Protein AF-A0A538LE32-F1 (afdb_monomer)

Secondary structure (DSSP, 8-state):
-HHHHHHHHHHHHHHHHHHHHHHHTTSS-SSTTTT-HHHHHHHHHHHHHHHHHHHHHHHHHTT--

Foldseek 3Di:
DVLVVLLVQLVVLLVQLVQLLCQCCQVDDDDPSHVNVVSNVSSVVSNVVSVVSNVVSVVVVVPPD

Mean predicted aligned error: 4.59 Å

Sequence (65 aa):
MLRGAAGGLGLVCVLAGAVFFGQGIGAIGGSFMTGKREWAVIGALLVAAGLALLAAARFRDRRVP

Radius of gyration: 14.24 Å; Cα contacts (8 Å, |Δi|>4): 92; chains: 1; bounding box: 27×19×45 Å

Solvent-accessible surface area (backbone atoms only — not comparable to full-atom values): 3243 Å² total; per-residue (Å²): 114,71,68,61,50,44,37,51,50,10,52,50,31,31,54,54,10,49,51,33,22,32,13,8,72,48,78,37,77,93,57,98,48,41,60,32,64,69,32,25,54,53,7,51,51,32,27,53,50,9,50,50,37,37,50,52,45,56,56,55,60,71,71,61,129

pLDDT: mean 90.02, std 12.94, range [52.28, 98.56]

Nearest PDB structures (foldseek):
  5wbx-assembly1_B  TM=8.406E-01  e=6.120E+00  Homo sapiens

Structure (mmCIF, N/CA/C/O backbone):
data_AF-A0A538LE32-F1
#
_entry.id   AF-A0A538LE32-F1
#
loop_
_atom_site.group_PDB
_atom_site.id
_atom_site.type_symbol
_atom_site.label_atom_id
_atom_site.label_alt_id
_atom_site.label_comp_id
_atom_site.label_asym_id
_atom_site.label_entity_id
_atom_site.label_seq_id
_atom_site.pdbx_PDB_ins_code
_atom_site.Cartn_x
_atom_site.Cartn_y
_atom_site.Cartn_z
_atom_site.occupancy
_atom_site.B_iso_or_equiv
_atom_site.auth_seq_id
_atom_site.auth_comp_id
_atom_site.auth_asym_id
_atom_site.auth_atom_id
_atom_site.pdbx_PDB_model_num
ATOM 1 N N . MET A 1 1 ? 16.798 -12.164 -14.432 1.00 53.59 1 MET A N 1
ATOM 2 C CA . MET A 1 1 ? 16.368 -12.494 -13.053 1.00 53.59 1 MET A CA 1
ATOM 3 C C . MET A 1 1 ? 16.050 -11.243 -12.222 1.00 53.59 1 MET A C 1
ATOM 5 O O . MET A 1 1 ? 14.915 -11.135 -11.780 1.00 53.59 1 MET A O 1
ATOM 9 N N . LEU A 1 2 ? 16.942 -10.240 -12.101 1.00 60.41 2 LEU A N 1
ATOM 10 C CA . LEU A 1 2 ? 16.651 -9.005 -11.330 1.00 60.41 2 LEU A CA 1
ATOM 11 C C . LEU A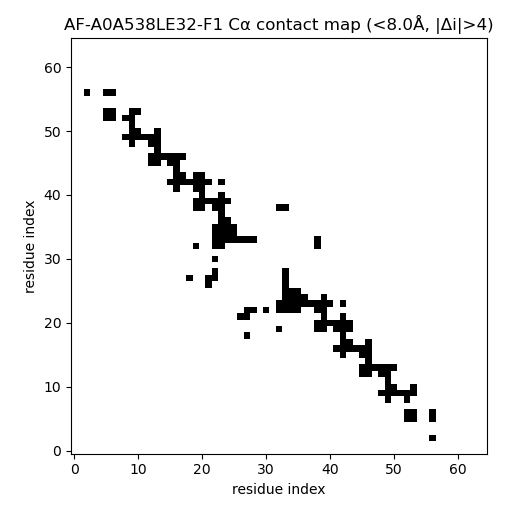 1 2 ? 15.427 -8.182 -11.808 1.0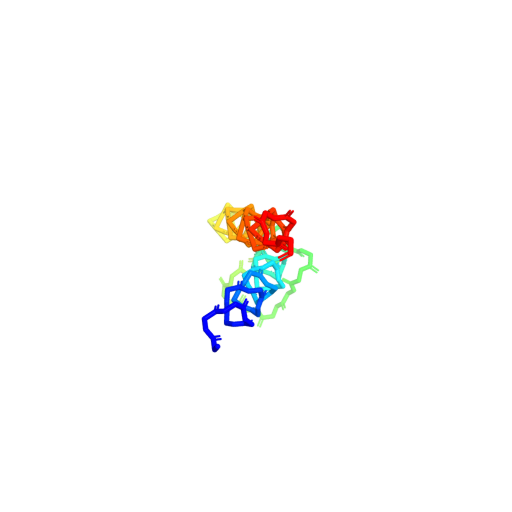0 60.41 2 LEU A C 1
ATOM 13 O O . LEU A 1 2 ? 14.780 -7.534 -10.991 1.00 60.41 2 LEU A O 1
ATOM 17 N N . ARG A 1 3 ? 15.087 -8.207 -13.108 1.00 61.09 3 ARG A N 1
ATOM 18 C CA . ARG A 1 3 ? 13.965 -7.431 -13.695 1.00 61.09 3 ARG A CA 1
ATOM 19 C C . ARG A 1 3 ? 12.599 -7.838 -13.123 1.00 61.09 3 ARG A C 1
ATOM 21 O O . ARG A 1 3 ? 11.834 -6.978 -12.703 1.00 61.09 3 ARG A O 1
ATOM 28 N N . GLY A 1 4 ? 12.331 -9.146 -13.059 1.00 66.25 4 GLY A N 1
ATOM 29 C CA . GLY A 1 4 ? 11.098 -9.685 -12.474 1.00 66.25 4 GLY A CA 1
ATOM 30 C C . GLY A 1 4 ? 11.049 -9.514 -10.956 1.00 66.25 4 GLY A C 1
ATOM 31 O O . GLY A 1 4 ? 9.993 -9.211 -10.410 1.00 66.25 4 GLY A O 1
ATOM 32 N N . ALA A 1 5 ? 12.202 -9.613 -10.285 1.00 75.81 5 ALA A N 1
ATOM 33 C CA . ALA A 1 5 ? 12.297 -9.432 -8.839 1.00 75.81 5 ALA A CA 1
ATOM 34 C C . ALA A 1 5 ? 11.941 -8.001 -8.399 1.00 75.81 5 ALA A C 1
ATOM 36 O O . ALA A 1 5 ? 11.207 -7.837 -7.432 1.00 75.81 5 ALA A O 1
ATOM 37 N N . ALA A 1 6 ? 12.390 -6.967 -9.124 1.00 81.44 6 ALA A N 1
ATOM 38 C CA . ALA A 1 6 ? 12.060 -5.575 -8.799 1.00 81.44 6 ALA A CA 1
ATOM 39 C C . ALA A 1 6 ? 10.567 -5.256 -9.001 1.00 81.44 6 ALA A C 1
ATOM 41 O O . ALA A 1 6 ? 9.966 -4.576 -8.170 1.00 81.44 6 ALA A O 1
ATOM 42 N N . GLY A 1 7 ? 9.959 -5.773 -10.075 1.00 87.75 7 GLY A N 1
ATOM 43 C CA . GLY A 1 7 ? 8.520 -5.636 -10.313 1.00 87.75 7 GL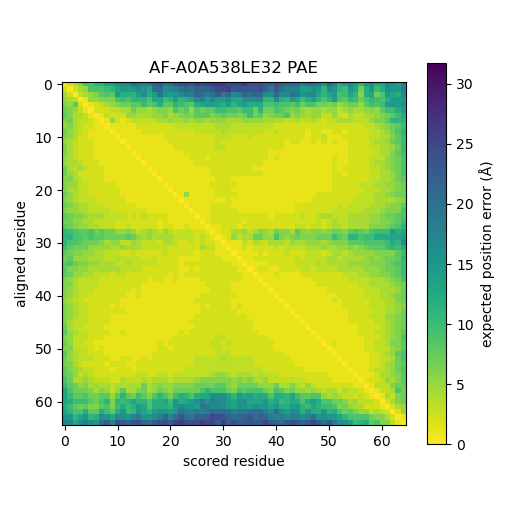Y A CA 1
ATOM 44 C C . GLY A 1 7 ? 7.685 -6.383 -9.270 1.00 87.75 7 GLY A C 1
ATOM 45 O O . GLY A 1 7 ? 6.758 -5.814 -8.699 1.00 87.75 7 GLY A O 1
ATOM 46 N N . GLY A 1 8 ? 8.058 -7.629 -8.966 1.00 90.88 8 GLY A N 1
ATOM 47 C CA . GLY A 1 8 ? 7.411 -8.431 -7.928 1.00 90.88 8 GLY A CA 1
ATOM 48 C C . GLY A 1 8 ? 7.518 -7.792 -6.543 1.00 90.88 8 GLY A C 1
ATOM 49 O O . GLY A 1 8 ? 6.512 -7.669 -5.850 1.00 90.88 8 GLY A O 1
ATOM 50 N N . LEU A 1 9 ? 8.704 -7.305 -6.166 1.00 93.62 9 LEU A N 1
ATOM 51 C CA . LEU A 1 9 ? 8.913 -6.595 -4.903 1.00 93.62 9 LEU A CA 1
ATOM 52 C C . LEU A 1 9 ? 8.065 -5.321 -4.828 1.00 93.62 9 LEU A C 1
ATOM 54 O O . LEU A 1 9 ? 7.412 -5.084 -3.818 1.00 93.62 9 LEU A O 1
ATOM 58 N N . GLY A 1 10 ? 8.021 -4.537 -5.911 1.00 94.62 10 GLY A N 1
ATOM 59 C CA . GLY A 1 10 ? 7.176 -3.348 -5.990 1.00 94.62 10 GLY A CA 1
ATOM 60 C C . GLY A 1 10 ? 5.695 -3.668 -5.774 1.00 94.62 10 GLY A C 1
ATOM 61 O O . GLY A 1 10 ? 5.034 -2.996 -4.985 1.00 94.62 10 GLY A O 1
ATOM 62 N N . LEU A 1 11 ? 5.1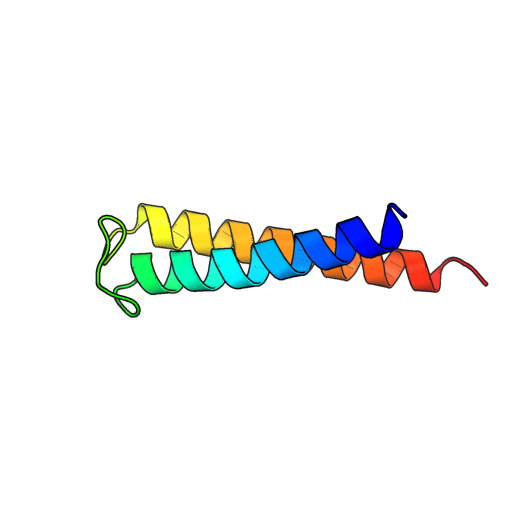90 -4.734 -6.402 1.00 95.88 11 LEU A N 1
ATOM 63 C CA . LEU A 1 11 ? 3.808 -5.184 -6.223 1.00 95.88 11 LEU A CA 1
ATOM 64 C C . LEU A 1 11 ? 3.526 -5.616 -4.777 1.00 95.88 11 LEU A C 1
ATOM 66 O O . LEU A 1 11 ? 2.518 -5.207 -4.204 1.00 95.88 11 LEU A O 1
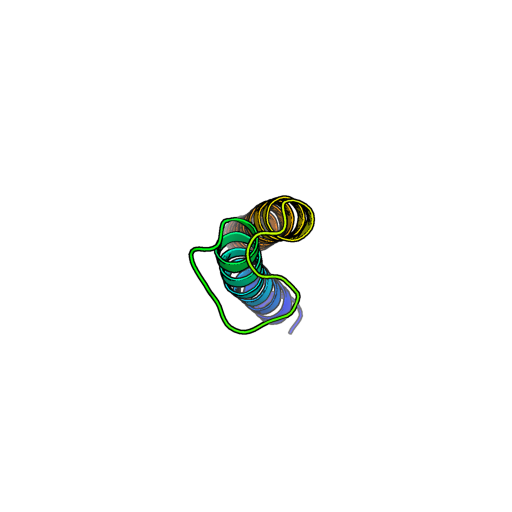ATOM 70 N N . VAL A 1 12 ? 4.427 -6.392 -4.168 1.00 97.56 12 VAL A N 1
ATOM 71 C CA . VAL A 1 12 ? 4.300 -6.820 -2.766 1.00 97.56 12 VAL A CA 1
ATOM 72 C C . VAL A 1 12 ? 4.27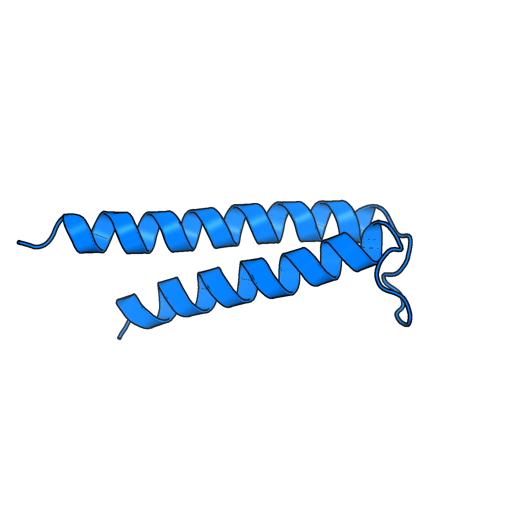9 -5.614 -1.827 1.00 97.56 12 VAL A C 1
ATOM 74 O O . VAL A 1 12 ? 3.422 -5.554 -0.949 1.00 97.56 12 VAL A O 1
ATOM 77 N N . CYS A 1 13 ? 5.156 -4.627 -2.033 1.00 97.75 13 CYS A N 1
ATOM 78 C CA . CYS A 1 13 ? 5.163 -3.395 -1.246 1.00 97.75 13 CYS A CA 1
ATOM 79 C C . CYS A 1 13 ? 3.837 -2.630 -1.361 1.00 97.75 13 CYS A C 1
ATOM 81 O O . CYS A 1 13 ? 3.308 -2.187 -0.346 1.00 97.75 13 CYS A O 1
ATOM 83 N N . VAL A 1 14 ? 3.263 -2.511 -2.564 1.00 98.25 14 VAL A N 1
ATOM 84 C CA . VAL A 1 14 ? 1.963 -1.842 -2.747 1.00 98.25 14 VAL A CA 1
ATOM 85 C C . VAL A 1 14 ? 0.853 -2.573 -1.997 1.00 98.25 14 VAL A C 1
ATOM 87 O O . VAL A 1 14 ? 0.097 -1.940 -1.264 1.00 98.25 14 VAL A O 1
ATOM 90 N N . LEU A 1 15 ? 0.763 -3.896 -2.140 1.00 98.31 15 LEU A N 1
ATOM 91 C CA . LEU A 1 15 ? -0.296 -4.680 -1.501 1.00 98.31 15 LEU A CA 1
ATOM 92 C C . LEU A 1 15 ? -0.159 -4.685 0.026 1.00 98.31 15 LEU A C 1
ATOM 94 O O . LEU A 1 15 ? -1.124 -4.397 0.732 1.00 98.31 15 LEU A O 1
ATOM 98 N N . ALA A 1 16 ? 1.044 -4.946 0.541 1.00 98.00 16 ALA A N 1
ATOM 99 C CA . ALA A 1 16 ? 1.311 -4.908 1.976 1.00 98.00 16 ALA A CA 1
ATOM 100 C C . ALA A 1 16 ? 1.082 -3.502 2.552 1.00 98.00 16 ALA A C 1
ATOM 102 O O . ALA A 1 16 ? 0.452 -3.352 3.598 1.00 98.00 16 ALA A O 1
ATOM 103 N N . GLY A 1 17 ? 1.529 -2.464 1.841 1.00 98.19 17 GLY A N 1
ATOM 104 C CA . GLY A 1 17 ? 1.343 -1.074 2.238 1.00 98.19 17 GLY A CA 1
ATOM 105 C C . GLY A 1 17 ? -0.128 -0.674 2.294 1.00 98.19 17 GLY A C 1
ATOM 106 O O . GLY A 1 17 ? -0.547 -0.041 3.260 1.00 98.19 17 GLY A O 1
ATOM 107 N N . ALA A 1 18 ? -0.936 -1.100 1.319 1.00 98.38 18 ALA A N 1
ATOM 108 C CA . ALA A 1 18 ? -2.375 -0.852 1.309 1.00 98.38 18 ALA A CA 1
ATOM 109 C C . ALA A 1 18 ? -3.076 -1.519 2.502 1.00 98.38 18 ALA A C 1
ATOM 111 O O . ALA A 1 18 ? -3.922 -0.896 3.145 1.00 98.38 18 ALA A O 1
ATOM 112 N N . VAL A 1 19 ? -2.683 -2.750 2.848 1.00 98.25 19 VAL A N 1
ATOM 113 C CA . VAL A 1 19 ? -3.197 -3.441 4.038 1.00 98.25 19 VAL A CA 1
ATOM 114 C C . VAL A 1 19 ? -2.802 -2.691 5.309 1.00 98.25 19 VAL A C 1
ATOM 116 O O . VAL A 1 19 ? -3.660 -2.439 6.148 1.00 98.25 19 VAL A O 1
ATOM 119 N N . PHE A 1 20 ? -1.538 -2.290 5.457 1.00 98.19 20 PHE A N 1
ATOM 120 C CA . PHE A 1 20 ? -1.069 -1.579 6.653 1.00 98.19 20 PHE A CA 1
ATOM 121 C C . PHE A 1 20 ? -1.751 -0.219 6.796 1.00 98.19 20 PHE A C 1
ATOM 123 O O . PHE A 1 20 ? -2.176 0.142 7.892 1.00 98.19 20 PHE A O 1
ATOM 130 N N . PHE A 1 21 ? -1.932 0.490 5.679 1.00 98.31 21 PHE A N 1
ATOM 131 C CA . PHE A 1 21 ? -2.665 1.746 5.641 1.00 98.31 21 PHE A CA 1
ATOM 132 C C . PHE A 1 21 ? -4.113 1.549 6.089 1.00 98.31 21 PHE A C 1
ATOM 134 O O . PHE A 1 21 ? -4.565 2.215 7.019 1.00 98.31 21 PHE A O 1
ATOM 141 N N . GLY A 1 22 ? -4.806 0.583 5.475 1.00 98.00 22 GLY A N 1
ATOM 142 C CA . GLY A 1 22 ? -6.177 0.214 5.812 1.00 98.00 22 GLY A CA 1
ATOM 143 C C . GLY A 1 22 ? -6.333 -0.179 7.279 1.00 98.00 22 GLY A C 1
ATOM 144 O O . GLY A 1 22 ? -7.296 0.228 7.925 1.00 98.00 22 GLY A O 1
ATOM 145 N N . GLN A 1 23 ? -5.365 -0.906 7.839 1.00 98.31 23 GLN A N 1
ATOM 146 C CA . GLN A 1 23 ? -5.356 -1.231 9.263 1.00 98.31 23 GLN A CA 1
ATOM 147 C C . GLN A 1 23 ? -5.148 0.013 10.128 1.00 98.31 23 GLN A C 1
ATOM 149 O O . GLN A 1 23 ? -5.923 0.249 11.053 1.00 98.31 23 GLN A O 1
ATOM 154 N N . GLY A 1 24 ? -4.181 0.868 9.796 1.00 97.94 24 GLY A N 1
ATOM 155 C CA . GLY A 1 24 ? -3.899 2.076 10.566 1.00 97.94 24 GLY A CA 1
ATOM 156 C C . GLY A 1 24 ? -5.060 3.071 10.618 1.00 97.94 24 GLY A C 1
ATOM 157 O O . GLY A 1 24 ? -5.297 3.674 11.664 1.00 97.94 24 GLY A O 1
ATOM 158 N N . ILE A 1 25 ? -5.835 3.195 9.533 1.00 98.00 25 ILE A N 1
ATOM 159 C CA . ILE A 1 25 ? -7.055 4.025 9.510 1.00 98.00 25 ILE A CA 1
ATOM 160 C C . ILE A 1 25 ? -8.289 3.326 10.102 1.00 98.00 25 ILE A C 1
ATOM 162 O O . ILE A 1 25 ? -9.346 3.941 10.205 1.00 98.00 25 ILE A O 1
ATOM 166 N N . GLY A 1 26 ? -8.178 2.049 10.477 1.00 96.50 26 GLY A N 1
ATOM 167 C CA . GLY A 1 26 ? -9.275 1.268 11.054 1.00 96.50 26 GLY A CA 1
ATOM 168 C C . GLY A 1 26 ? -10.254 0.669 10.039 1.00 96.50 26 GLY A C 1
ATOM 169 O O . GLY A 1 26 ? -11.267 0.111 10.446 1.00 96.50 26 GLY A O 1
ATOM 170 N N . ALA A 1 27 ? -9.960 0.737 8.738 1.00 97.38 27 ALA A N 1
ATOM 171 C CA . ALA A 1 27 ? -10.761 0.098 7.691 1.00 97.38 27 ALA A CA 1
ATOM 172 C C . ALA A 1 27 ? -10.574 -1.431 7.656 1.00 97.38 27 ALA A C 1
ATOM 174 O O . ALA A 1 27 ? -11.469 -2.154 7.227 1.00 97.38 27 ALA A O 1
ATOM 175 N N . ILE A 1 28 ? -9.415 -1.924 8.110 1.00 96.38 28 ILE A N 1
ATOM 176 C CA . ILE A 1 28 ? -9.105 -3.354 8.229 1.00 96.38 28 ILE A CA 1
ATOM 177 C C . ILE A 1 28 ? -8.828 -3.676 9.707 1.00 96.38 28 ILE A C 1
ATOM 179 O O . ILE A 1 28 ? -7.929 -3.113 10.333 1.00 96.38 28 ILE A O 1
ATOM 183 N N . GLY A 1 29 ? -9.637 -4.567 10.281 1.00 92.75 29 GLY A N 1
ATOM 184 C CA . GLY A 1 29 ? -9.584 -4.943 11.696 1.00 92.75 29 GLY A CA 1
ATOM 185 C C . GLY A 1 29 ? -8.870 -6.268 11.973 1.00 92.75 29 GLY A C 1
ATOM 186 O O . GLY A 1 29 ? -8.493 -6.989 11.052 1.00 92.75 29 GLY A O 1
ATOM 187 N N . GLY A 1 30 ? -8.751 -6.616 13.259 1.00 93.94 30 GLY A N 1
ATOM 188 C CA . GLY A 1 30 ? -8.360 -7.962 13.704 1.00 93.94 30 GLY A CA 1
ATOM 189 C C . GLY A 1 30 ? -6.884 -8.145 14.057 1.00 93.94 30 GLY A C 1
ATOM 190 O O . GLY A 1 30 ? -6.452 -9.275 14.263 1.00 93.94 30 GLY A O 1
ATOM 191 N N . SER A 1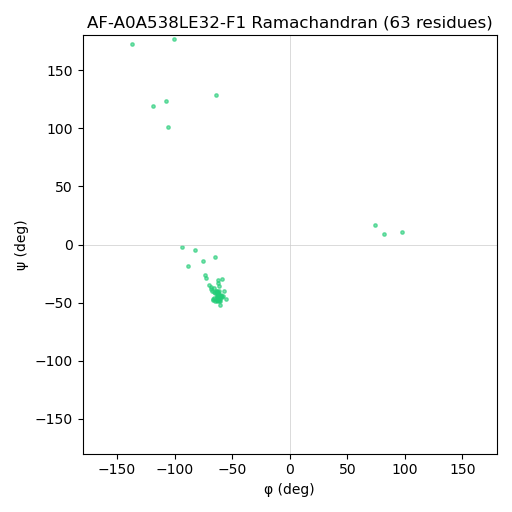 31 ? -6.106 -7.063 14.153 1.00 92.75 31 SER A N 1
ATOM 192 C CA . SER A 1 31 ? -4.702 -7.125 14.570 1.00 92.75 31 SER A CA 1
ATOM 193 C C . SER A 1 31 ? -4.340 -6.002 15.551 1.00 92.75 31 SER A C 1
ATOM 195 O O . SER A 1 31 ? -5.107 -5.066 15.774 1.00 92.75 31 SER A O 1
ATOM 197 N N . PHE A 1 32 ? -3.125 -6.065 16.099 1.00 93.81 32 PHE A N 1
ATOM 198 C CA . PHE A 1 32 ? -2.542 -5.016 16.944 1.00 93.81 32 PHE A CA 1
ATOM 199 C C . PHE A 1 32 ? -2.298 -3.682 16.207 1.00 93.81 32 PHE A C 1
ATOM 201 O O . PHE A 1 32 ? -1.986 -2.670 16.836 1.00 93.81 32 PHE A O 1
ATOM 208 N N . MET A 1 33 ? -2.418 -3.676 14.879 1.00 96.00 33 MET A N 1
ATOM 209 C CA . MET A 1 33 ? -2.171 -2.522 14.018 1.00 96.00 33 MET A CA 1
ATOM 210 C C . MET A 1 33 ? -3.422 -1.655 13.821 1.00 96.00 33 MET A C 1
ATOM 212 O O . MET A 1 33 ? -3.315 -0.504 13.399 1.00 96.00 33 MET A O 1
ATOM 216 N N . THR A 1 34 ? -4.609 -2.199 14.100 1.00 97.56 34 THR A N 1
ATOM 217 C CA . THR A 1 34 ? -5.886 -1.556 13.781 1.00 97.56 34 THR A CA 1
ATOM 218 C C . THR A 1 34 ? -6.081 -0.242 14.547 1.00 97.56 34 THR A C 1
ATOM 220 O O . THR A 1 34 ? -5.963 -0.197 15.771 1.00 97.56 34 THR A O 1
ATOM 223 N N . GLY A 1 35 ? -6.414 0.832 13.824 1.00 96.19 35 GLY A N 1
ATOM 224 C CA . GLY A 1 35 ? -6.731 2.151 14.392 1.00 96.19 35 GLY A CA 1
ATOM 225 C C . GLY A 1 35 ? -5.520 2.936 14.911 1.00 96.19 35 GLY A C 1
ATOM 226 O O . GLY A 1 35 ? -5.674 3.875 15.694 1.00 96.19 35 GLY A O 1
ATOM 227 N N . LYS A 1 36 ? -4.306 2.545 14.513 1.00 97.56 36 LYS A N 1
ATOM 228 C CA . LYS A 1 36 ? -3.042 3.167 14.927 1.00 97.56 36 LYS A CA 1
ATOM 229 C C . LYS A 1 36 ? -2.437 3.977 13.779 1.00 97.56 36 LYS A C 1
ATOM 231 O O . LYS 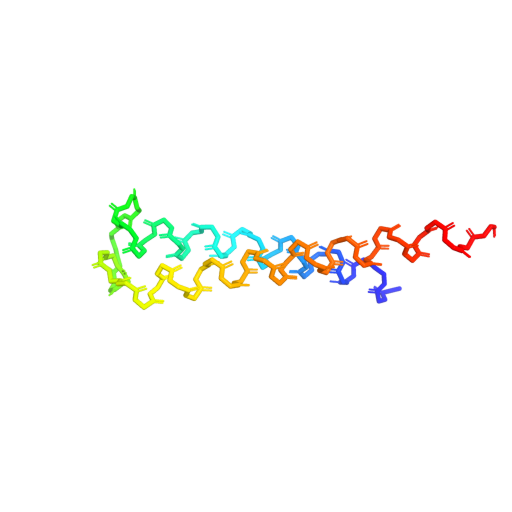A 1 36 ? -2.154 3.449 12.701 1.00 97.56 36 LYS A O 1
ATOM 236 N N . ARG A 1 37 ? -2.195 5.269 14.018 1.00 97.19 37 ARG A N 1
ATOM 237 C CA . ARG A 1 37 ? -1.705 6.218 12.997 1.00 97.19 37 ARG A CA 1
ATOM 238 C C . ARG A 1 37 ? -0.329 5.835 12.458 1.00 97.19 37 ARG A C 1
ATOM 240 O O . ARG A 1 37 ? -0.046 6.082 11.291 1.00 97.19 37 ARG A O 1
ATOM 247 N N . GLU A 1 38 ? 0.496 5.197 13.279 1.00 97.94 38 GLU A N 1
ATOM 248 C CA . GLU A 1 38 ? 1.818 4.690 12.920 1.00 97.94 38 GLU A CA 1
ATOM 249 C C . GLU A 1 38 ? 1.729 3.757 11.707 1.00 97.94 38 GLU A C 1
ATOM 251 O O . GLU A 1 38 ? 2.452 3.932 10.727 1.00 97.94 38 GLU A O 1
ATOM 256 N N . TRP A 1 39 ? 0.774 2.824 11.723 1.00 98.19 39 TRP A N 1
ATOM 257 C CA . TRP A 1 39 ? 0.573 1.874 10.630 1.00 98.19 39 TRP A CA 1
ATOM 258 C C . TRP A 1 39 ? -0.030 2.522 9.385 1.00 98.19 39 TRP A C 1
ATOM 260 O O . TRP A 1 39 ? 0.304 2.114 8.273 1.00 98.19 39 TRP A O 1
ATOM 270 N N . ALA A 1 40 ? -0.822 3.587 9.550 1.00 97.94 40 ALA A N 1
ATOM 271 C CA . ALA A 1 40 ? -1.298 4.386 8.425 1.00 97.94 40 ALA A CA 1
ATOM 272 C C . ALA A 1 40 ? -0.122 5.056 7.697 1.00 97.94 40 ALA A C 1
ATOM 274 O O . ALA A 1 40 ? 0.013 4.934 6.482 1.00 97.94 40 ALA A O 1
ATOM 275 N N . VAL A 1 41 ? 0.785 5.699 8.437 1.00 98.38 41 VAL A N 1
ATOM 276 C CA . VAL A 1 41 ? 1.963 6.357 7.854 1.00 98.38 41 VAL A CA 1
ATOM 277 C C . VAL A 1 41 ? 2.901 5.339 7.203 1.00 98.38 41 VAL A C 1
ATOM 279 O O . VAL A 1 41 ? 3.279 5.515 6.045 1.00 98.38 41 VAL A O 1
ATOM 282 N N . ILE A 1 42 ? 3.231 4.246 7.901 1.00 98.25 42 ILE A N 1
ATOM 283 C CA . ILE A 1 42 ? 4.090 3.179 7.360 1.00 98.25 42 ILE A CA 1
ATOM 284 C C . ILE A 1 42 ? 3.478 2.593 6.083 1.00 98.25 42 ILE A C 1
ATOM 286 O O . ILE A 1 42 ? 4.177 2.434 5.083 1.00 98.25 42 ILE A O 1
ATOM 290 N N . GLY A 1 43 ? 2.172 2.311 6.090 1.00 98.25 43 GLY A N 1
ATOM 291 C CA . GLY A 1 43 ? 1.462 1.785 4.930 1.00 98.25 43 GLY A CA 1
ATOM 292 C C . GLY A 1 43 ? 1.511 2.725 3.728 1.00 98.25 43 GLY A C 1
ATOM 293 O O . GLY A 1 43 ? 1.868 2.295 2.632 1.00 98.25 43 GLY A O 1
ATOM 294 N N . ALA A 1 44 ? 1.242 4.019 3.931 1.00 98.31 44 ALA A N 1
ATOM 295 C CA . ALA A 1 44 ? 1.305 5.023 2.867 1.00 98.31 44 ALA A CA 1
ATOM 296 C C . ALA A 1 44 ? 2.710 5.134 2.251 1.00 98.31 44 ALA A C 1
ATOM 298 O O . ALA A 1 44 ? 2.855 5.155 1.026 1.00 98.31 44 ALA A O 1
ATOM 299 N N . LEU A 1 45 ? 3.752 5.150 3.090 1.00 98.56 45 LEU A N 1
ATOM 300 C CA . LEU A 1 45 ? 5.143 5.175 2.633 1.00 98.56 45 LEU A CA 1
ATOM 301 C C . LEU A 1 45 ? 5.504 3.911 1.843 1.00 98.56 45 LEU A C 1
ATOM 303 O O . LEU A 1 45 ? 6.170 3.997 0.811 1.00 98.56 45 LEU A O 1
ATOM 307 N N . LEU A 1 46 ? 5.034 2.744 2.289 1.00 98.19 46 LEU A N 1
ATOM 308 C CA . LEU A 1 46 ? 5.301 1.474 1.619 1.00 98.19 46 LEU A CA 1
ATOM 309 C C . LEU A 1 46 ? 4.600 1.385 0.253 1.00 98.19 46 LEU A C 1
ATOM 311 O O . LEU A 1 46 ? 5.210 0.920 -0.712 1.00 98.19 46 LEU A O 1
ATOM 315 N N . VAL A 1 47 ? 3.371 1.908 0.136 1.00 98.44 47 VAL A N 1
ATOM 316 C CA . VAL A 1 47 ? 2.682 2.061 -1.158 1.00 98.44 47 VAL A CA 1
ATOM 317 C C . VAL A 1 47 ? 3.477 2.976 -2.086 1.00 98.44 47 VAL A C 1
ATOM 319 O O . VAL A 1 47 ? 3.740 2.602 -3.228 1.00 98.44 47 VAL A O 1
ATOM 322 N N . ALA A 1 48 ? 3.905 4.147 -1.605 1.00 98.31 48 ALA A N 1
ATOM 323 C CA . ALA A 1 48 ? 4.680 5.092 -2.407 1.00 98.31 48 ALA A CA 1
ATOM 324 C C . ALA A 1 48 ? 5.997 4.474 -2.913 1.00 98.31 48 ALA A C 1
ATOM 326 O O . ALA A 1 48 ? 6.317 4.580 -4.099 1.00 98.31 48 ALA A O 1
ATOM 327 N N . ALA A 1 49 ? 6.728 3.766 -2.046 1.00 97.31 49 ALA A N 1
ATOM 328 C CA . ALA A 1 49 ? 7.952 3.058 -2.415 1.00 97.31 49 ALA A CA 1
ATOM 329 C C . ALA A 1 49 ? 7.692 1.945 -3.445 1.00 97.31 49 ALA A C 1
ATOM 331 O O . ALA A 1 49 ? 8.420 1.832 -4.434 1.00 97.31 49 ALA A O 1
ATOM 332 N N . GLY A 1 50 ? 6.631 1.155 -3.261 1.00 97.12 50 GLY A N 1
ATOM 333 C CA . GLY A 1 50 ? 6.240 0.110 -4.205 1.00 97.12 50 GLY A CA 1
ATOM 334 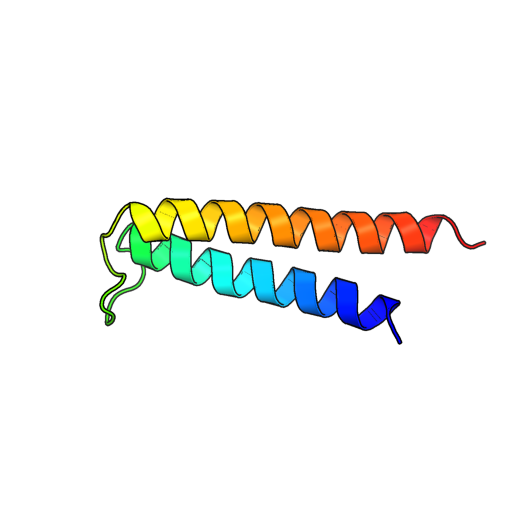C C . GLY A 1 50 ? 5.896 0.665 -5.590 1.00 97.12 50 GLY A C 1
ATOM 335 O O . GLY A 1 50 ? 6.391 0.162 -6.600 1.00 97.12 50 GLY A O 1
ATOM 336 N N . LEU A 1 51 ? 5.131 1.760 -5.651 1.00 96.94 51 LEU A N 1
ATOM 337 C CA . LEU A 1 51 ? 4.821 2.455 -6.904 1.00 96.94 51 LEU A CA 1
ATOM 338 C C . LEU A 1 51 ? 6.081 3.005 -7.581 1.00 96.94 51 LEU A C 1
ATOM 340 O O . LEU A 1 51 ? 6.230 2.866 -8.796 1.00 96.94 51 LEU A O 1
ATOM 344 N N . ALA A 1 52 ? 7.016 3.572 -6.814 1.00 95.50 52 ALA A N 1
ATOM 345 C CA . ALA A 1 52 ? 8.293 4.043 -7.344 1.00 95.50 52 ALA A CA 1
ATOM 346 C C . ALA A 1 52 ? 9.127 2.897 -7.944 1.00 95.50 52 ALA A C 1
ATOM 348 O O . ALA A 1 52 ? 9.687 3.050 -9.032 1.00 95.50 52 ALA A O 1
ATOM 349 N N . LEU A 1 53 ? 9.164 1.729 -7.291 1.00 93.31 53 LEU A N 1
ATOM 350 C CA . LEU A 1 53 ? 9.836 0.532 -7.809 1.00 93.31 53 LEU A CA 1
ATOM 351 C C . LEU A 1 53 ? 9.197 0.034 -9.111 1.00 93.31 53 LEU A C 1
ATOM 353 O O . LEU A 1 53 ? 9.912 -0.235 -10.079 1.00 93.31 53 LEU A O 1
ATOM 357 N N . LEU A 1 54 ? 7.864 -0.037 -9.164 1.00 93.12 54 LEU A N 1
ATOM 358 C CA . LEU A 1 54 ? 7.126 -0.435 -10.367 1.00 93.12 54 LEU A CA 1
ATOM 359 C C . LEU A 1 54 ? 7.368 0.538 -11.526 1.00 93.12 54 LEU A C 1
ATOM 361 O O . LEU A 1 54 ? 7.648 0.115 -12.651 1.00 93.12 54 LEU A O 1
ATOM 365 N N . ALA A 1 55 ? 7.327 1.842 -11.251 1.00 91.75 55 ALA A N 1
ATOM 366 C CA . ALA A 1 55 ? 7.621 2.874 -12.234 1.00 91.75 55 ALA A CA 1
ATOM 367 C C . ALA A 1 55 ? 9.062 2.746 -12.748 1.00 91.75 55 ALA A C 1
ATOM 369 O O . ALA A 1 55 ? 9.287 2.693 -13.958 1.00 91.75 55 ALA A O 1
ATOM 370 N N . ALA A 1 56 ? 10.042 2.611 -11.849 1.00 89.81 56 ALA A N 1
ATOM 371 C CA . ALA A 1 56 ? 11.448 2.453 -12.206 1.00 89.81 56 ALA A CA 1
ATOM 372 C C . ALA A 1 56 ? 11.706 1.188 -13.041 1.00 89.81 56 ALA A C 1
ATOM 374 O O . ALA A 1 56 ? 12.473 1.241 -14.007 1.00 89.81 56 ALA A O 1
ATOM 375 N N . ALA A 1 57 ? 11.057 0.068 -12.709 1.00 87.25 57 ALA A N 1
ATOM 376 C CA . ALA A 1 57 ? 11.121 -1.159 -13.498 1.00 87.25 57 ALA A CA 1
ATOM 377 C C . ALA A 1 57 ? 10.556 -0.934 -14.909 1.00 87.25 57 ALA A C 1
ATOM 379 O O . ALA A 1 57 ? 11.207 -1.268 -15.902 1.00 87.25 57 ALA A O 1
ATOM 380 N N . ARG A 1 58 ? 9.398 -0.267 -15.012 1.00 84.69 58 ARG A N 1
ATOM 381 C CA . ARG A 1 58 ? 8.743 0.029 -16.291 1.00 84.69 58 ARG A CA 1
ATOM 382 C C . ARG A 1 58 ? 9.544 0.990 -17.168 1.00 84.69 58 ARG A C 1
ATOM 384 O O . ARG A 1 58 ? 9.586 0.796 -18.383 1.00 84.69 58 ARG A O 1
ATOM 391 N N . PHE A 1 59 ? 10.153 2.024 -16.586 1.00 80.25 59 PHE A N 1
ATOM 392 C CA . PHE A 1 59 ? 10.998 2.974 -17.317 1.00 80.25 59 PHE A CA 1
ATOM 393 C C . PHE A 1 59 ? 12.264 2.313 -17.856 1.00 80.25 59 PHE A C 1
ATOM 395 O O . PHE A 1 59 ? 12.678 2.618 -18.971 1.00 80.25 59 PHE A O 1
ATOM 402 N N . ARG A 1 60 ? 12.859 1.388 -17.100 1.00 69.44 60 ARG A N 1
ATOM 403 C CA . ARG A 1 60 ? 14.065 0.663 -17.514 1.00 69.44 60 ARG A CA 1
ATOM 404 C C . ARG A 1 60 ? 13.797 -0.289 -18.676 1.00 69.44 60 ARG A C 1
ATOM 406 O O . ARG A 1 60 ? 14.624 -0.377 -19.574 1.00 69.44 60 ARG A O 1
ATOM 413 N N . ASP A 1 61 ? 12.622 -0.916 -18.698 1.00 68.06 61 ASP A N 1
ATOM 414 C CA . ASP A 1 61 ? 12.176 -1.751 -19.818 1.00 68.06 61 ASP A CA 1
ATOM 415 C C . ASP A 1 61 ? 12.032 -0.971 -21.128 1.00 68.06 61 ASP A C 1
ATOM 417 O O . ASP A 1 61 ? 12.318 -1.510 -22.187 1.00 68.06 61 ASP A O 1
ATOM 421 N N . ARG A 1 62 ? 11.642 0.311 -21.073 1.00 68.75 62 ARG A N 1
ATOM 422 C CA . ARG A 1 62 ? 11.528 1.155 -22.278 1.00 68.75 62 ARG A CA 1
ATOM 423 C C . ARG A 1 62 ? 12.870 1.623 -22.842 1.00 68.75 62 ARG A C 1
ATOM 425 O O . ARG A 1 62 ? 12.887 2.158 -23.941 1.00 68.75 62 ARG A O 1
ATOM 432 N N . ARG A 1 63 ? 13.968 1.499 -22.089 1.00 66.00 63 ARG A N 1
ATOM 433 C CA . ARG A 1 63 ? 15.300 1.984 -22.497 1.00 66.00 63 ARG A CA 1
ATOM 434 C C . ARG A 1 63 ? 16.163 0.928 -23.189 1.00 66.00 63 ARG A C 1
ATOM 436 O O . ARG A 1 63 ? 17.280 1.251 -23.573 1.00 66.00 63 ARG A O 1
ATOM 443 N N . VAL A 1 64 ? 15.679 -0.305 -23.325 1.00 56.12 64 VAL A N 1
ATOM 444 C CA . VAL A 1 64 ? 16.369 -1.367 -24.068 1.00 56.12 64 VAL A CA 1
ATOM 445 C C . VAL A 1 64 ? 15.625 -1.555 -25.399 1.00 56.12 64 VAL A C 1
ATOM 447 O O . VAL A 1 64 ? 14.531 -2.117 -25.353 1.00 56.12 64 VAL A O 1
ATOM 450 N N . PRO A 1 65 ? 16.131 -1.015 -26.528 1.00 52.28 65 PRO A N 1
ATOM 451 C CA . PRO A 1 65 ? 15.619 -1.322 -27.865 1.00 52.28 65 PRO A CA 1
ATOM 452 C C . PRO A 1 65 ? 15.954 -2.755 -28.295 1.00 52.28 65 PRO A C 1
ATOM 454 O O . PRO A 1 65 ? 16.965 -3.308 -27.796 1.00 52.28 65 PRO A O 1
#